Protein AF-A0ABD1DHV4-F1 (afdb_monomer)

Mean predicted aligne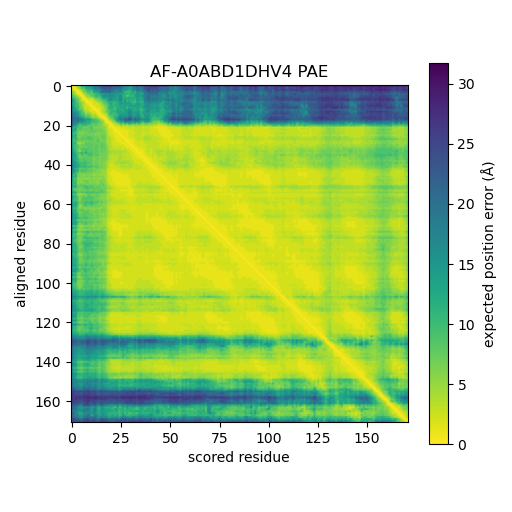d error: 7.16 Å

pLDDT: mean 82.54, std 15.75, range [36.0, 98.25]

Organism: Culex pipiens pipiens (NCBI:txid38569)

InterPro domains:
  IPR001611 Leucine-rich repeat [PF13855] (76-126)
  IPR001611 Leucine-rich repeat [PS51450] (92-113)
  IPR003591 Leucine-rich repeat, typical subtype [SM00369] (90-113)
  IPR032675 Leucine-rich repeat domain superfamily [G3DSA:3.80.10.10] (2-170)
  IPR050328 Multifunctional Developmental and Immune Receptor [PTHR24373] (21-148)

Radius of gyration: 15.86 Å; Cα contacts (8 Å, |Δi|>4): 438; chains: 1; bounding box: 46×25×42 Å

Sequence (171 aa):
MSALSVHPEEALACLNRFVNPVNMSHCKITSLDPRHFPAHLPITTLNMSHNGKFDFPADGSPFLVQDHLLNYHCEHCGITAIYAKTFAELRRLKTLNLASNQLKTIPGDAFNRNQLHYLMVGGNEIRQINDEMKLETMQHLVMLAASGNVDFKLMELSLDFANLEWIQCKR

Secondary structure (DSSP, 8-state):
----B--HHHHHHHHTT--SSEE-TTS---B--GGGS-TTS---EEE-TT-TT----TT---S---SS--EEE-TTS------TTTTTT-TT--EEE--SS--S---GGGGTTS---EEE-TTS---EESTTT-GGG-TT--EEE-TT-TT-EE----S--SS--EEE---

Solvent-accessible surface area (backbone atoms only — not comparable to full-atom values): 8663 Å² total; per-residue (Å²): 134,85,77,40,50,60,49,64,68,64,50,43,65,53,51,76,65,76,49,72,62,37,70,51,50,65,64,57,32,29,38,69,58,44,86,82,43,58,37,84,51,83,44,36,28,43,33,41,25,48,7,62,64,24,51,64,50,89,88,30,49,54,47,46,44,29,73,45,25,29,34,43,35,37,30,38,12,56,31,56,64,68,35,56,32,36,48,42,45,26,46,50,24,27,36,41,35,46,25,44,25,50,28,47,62,47,47,28,59,24,47,65,52,34,52,40,28,37,42,34,45,20,38,21,50,35,34,60,45,42,93,61,24,36,62,85,57,44,72,53,29,30,35,40,35,45,26,54,22,58,82,57,41,81,53,89,70,71,91,76,62,89,47,55,78,45,76,44,73,50,127

Structure (mmCIF, N/CA/C/O backbone):
data_AF-A0ABD1DHV4-F1
#
_entry.id   AF-A0ABD1DHV4-F1
#
loop_
_atom_site.group_PDB
_atom_site.id
_atom_site.type_symbol
_atom_site.label_atom_id
_atom_site.label_alt_id
_atom_site.label_comp_id
_atom_site.label_asym_id
_atom_site.label_entity_id
_atom_site.label_seq_id
_atom_site.pdbx_PDB_ins_code
_atom_site.Cartn_x
_atom_site.Cartn_y
_atom_site.Cartn_z
_atom_site.occupancy
_atom_site.B_iso_or_equiv
_atom_site.auth_seq_id
_atom_site.auth_comp_id
_atom_site.auth_asym_id
_atom_site.auth_atom_id
_atom_site.pdbx_PDB_model_num
ATOM 1 N N . MET A 1 1 ? 26.575 -9.642 2.782 1.00 36.09 1 MET A N 1
ATOM 2 C CA . MET A 1 1 ? 25.671 -10.353 1.851 1.00 36.09 1 MET A CA 1
ATOM 3 C C . MET A 1 1 ? 24.811 -9.290 1.197 1.00 36.09 1 MET A C 1
ATOM 5 O O . MET A 1 1 ? 24.085 -8.615 1.914 1.00 36.09 1 MET A O 1
ATOM 9 N N . SER A 1 2 ? 25.018 -9.040 -0.093 1.00 36.00 2 SER A N 1
ATOM 10 C CA . SER A 1 2 ? 24.389 -7.956 -0.855 1.00 36.00 2 SER A CA 1
ATOM 11 C C . SER A 1 2 ? 22.865 -8.105 -0.882 1.00 36.00 2 SER A C 1
ATOM 13 O O . SER A 1 2 ? 22.347 -9.203 -1.083 1.00 36.00 2 SER A O 1
ATOM 15 N N . ALA A 1 3 ? 22.158 -7.004 -0.632 1.00 39.00 3 ALA A N 1
ATOM 16 C CA . ALA A 1 3 ? 20.714 -6.911 -0.793 1.00 39.00 3 ALA A CA 1
ATOM 17 C C . ALA A 1 3 ? 20.366 -7.065 -2.284 1.00 39.00 3 ALA A C 1
ATOM 19 O O . ALA A 1 3 ? 20.946 -6.372 -3.118 1.00 39.00 3 ALA A O 1
ATOM 20 N N . LEU A 1 4 ? 19.459 -7.982 -2.623 1.00 43.41 4 LEU A N 1
ATOM 21 C CA . LEU A 1 4 ? 18.879 -8.065 -3.963 1.00 43.41 4 LEU A CA 1
ATOM 22 C C . LEU A 1 4 ? 17.811 -6.967 -4.075 1.00 43.41 4 LEU A C 1
ATOM 24 O O . LEU A 1 4 ? 16.616 -7.203 -3.896 1.00 43.41 4 LEU A O 1
ATOM 28 N N . SER A 1 5 ? 18.253 -5.740 -4.374 1.00 56.97 5 SER A N 1
ATOM 29 C CA . SER A 1 5 ? 17.420 -4.842 -5.176 1.00 56.97 5 SER A CA 1
ATOM 30 C C . SER A 1 5 ? 17.129 -5.596 -6.462 1.00 56.97 5 SER A C 1
ATOM 32 O O . SER A 1 5 ? 18.082 -6.133 -7.028 1.00 56.97 5 SER A O 1
ATOM 34 N N . VAL A 1 6 ? 15.868 -5.680 -6.889 1.00 54.75 6 VAL A N 1
ATOM 35 C CA . VAL A 1 6 ? 15.494 -6.393 -8.118 1.00 54.75 6 VAL A CA 1
ATOM 36 C C . VAL A 1 6 ? 16.493 -6.064 -9.228 1.00 54.75 6 VAL A C 1
ATOM 38 O O . VAL A 1 6 ? 16.502 -4.949 -9.756 1.00 54.75 6 VAL A O 1
ATOM 41 N N . HIS A 1 7 ? 17.384 -7.014 -9.528 1.00 50.09 7 HIS A N 1
ATOM 42 C CA . HIS A 1 7 ? 18.330 -6.844 -10.614 1.00 50.09 7 HIS A CA 1
ATOM 43 C C . HIS A 1 7 ? 17.499 -6.904 -11.898 1.00 50.09 7 HIS A C 1
ATOM 45 O O . HIS A 1 7 ? 16.618 -7.767 -11.998 1.00 50.09 7 HIS A O 1
ATOM 51 N N . PRO A 1 8 ? 17.741 -6.004 -12.868 1.00 50.69 8 PRO A N 1
ATOM 52 C CA . PRO A 1 8 ? 16.922 -5.901 -14.065 1.00 50.69 8 PRO A CA 1
ATOM 53 C C . PRO A 1 8 ? 16.685 -7.256 -14.732 1.00 50.69 8 PRO A C 1
ATOM 55 O O . PRO A 1 8 ? 15.574 -7.496 -15.167 1.00 50.69 8 PRO A O 1
ATOM 58 N N . GLU A 1 9 ? 17.653 -8.178 -14.739 1.00 50.16 9 GLU A N 1
ATOM 59 C CA . GLU A 1 9 ? 17.510 -9.496 -15.375 1.00 50.16 9 GLU A CA 1
ATOM 60 C C . GLU A 1 9 ? 16.486 -10.432 -14.705 1.00 50.16 9 GLU A C 1
ATOM 62 O O . GLU A 1 9 ? 15.763 -11.128 -15.414 1.00 50.16 9 GLU A O 1
ATOM 67 N N . GLU A 1 10 ? 16.345 -10.421 -13.374 1.00 54.72 10 GLU A N 1
ATOM 68 C CA . GLU A 1 10 ? 15.343 -11.239 -12.662 1.00 54.72 10 GLU A CA 1
ATOM 69 C C . GLU A 1 10 ? 13.935 -10.630 -12.779 1.00 54.72 10 GLU A C 1
ATOM 71 O O . GLU A 1 10 ? 12.956 -11.350 -13.005 1.00 54.72 10 GLU A O 1
ATOM 76 N N . ALA A 1 11 ? 13.834 -9.293 -12.722 1.00 51.75 11 ALA A N 1
ATOM 77 C CA . ALA A 1 11 ? 12.600 -8.565 -13.039 1.00 51.75 11 ALA A CA 1
ATOM 78 C C . ALA A 1 11 ? 12.171 -8.808 -14.483 1.00 51.75 11 ALA A C 1
ATOM 80 O O . ALA A 1 11 ? 11.011 -9.111 -14.734 1.00 51.75 11 ALA A O 1
ATOM 81 N N . LEU A 1 12 ? 13.108 -8.682 -15.426 1.00 52.59 12 LEU A N 1
ATOM 82 C CA . LEU A 1 12 ? 12.887 -8.864 -16.856 1.00 52.59 12 LEU A CA 1
ATOM 83 C C . LEU A 1 12 ? 12.535 -10.314 -17.165 1.00 52.59 12 LEU A C 1
ATOM 85 O O . LEU A 1 12 ? 11.661 -10.530 -17.988 1.00 52.59 12 LEU A O 1
ATOM 89 N N . ALA A 1 13 ? 13.114 -11.312 -16.492 1.00 55.12 13 ALA A N 1
ATOM 90 C CA . ALA A 1 13 ? 12.690 -12.704 -16.646 1.00 55.12 13 ALA A CA 1
ATOM 91 C C . ALA A 1 13 ? 11.220 -12.912 -16.226 1.00 55.12 13 ALA A C 1
ATOM 93 O O . ALA A 1 13 ? 10.486 -13.634 -16.904 1.00 55.12 13 ALA A O 1
ATOM 94 N N . CYS A 1 14 ? 10.771 -12.235 -15.162 1.00 50.97 14 CYS A N 1
ATOM 95 C CA . CYS A 1 14 ? 9.375 -12.267 -14.713 1.00 50.97 14 CYS A CA 1
ATOM 96 C C . CYS A 1 14 ? 8.438 -11.408 -15.592 1.00 50.97 14 CYS A C 1
ATOM 98 O O . CYS A 1 14 ? 7.291 -11.788 -15.824 1.00 50.97 14 CYS A O 1
ATOM 100 N N . LEU A 1 15 ? 8.919 -10.272 -16.114 1.00 54.34 15 LEU A N 1
ATOM 101 C CA . LEU A 1 15 ? 8.162 -9.314 -16.934 1.00 54.34 15 LEU A CA 1
ATOM 102 C C . LEU A 1 15 ? 8.101 -9.699 -18.423 1.00 54.34 15 LEU A C 1
ATOM 104 O O . LEU A 1 15 ? 7.100 -9.407 -19.076 1.00 54.34 15 LEU A O 1
ATOM 108 N N . ASN A 1 16 ? 9.100 -10.413 -18.960 1.00 51.78 16 ASN A N 1
ATOM 109 C CA . ASN A 1 16 ? 9.223 -10.787 -20.384 1.00 51.78 16 ASN A CA 1
ATOM 110 C C . ASN A 1 16 ? 8.129 -11.738 -20.886 1.00 51.78 16 ASN A C 1
ATOM 112 O O . ASN A 1 16 ? 8.126 -12.115 -22.057 1.00 51.78 16 ASN A O 1
ATOM 116 N N . ARG A 1 17 ? 7.186 -12.134 -20.030 1.00 55.19 17 ARG A N 1
ATOM 117 C CA . ARG A 1 17 ? 6.016 -12.916 -20.434 1.00 55.19 17 ARG A CA 1
ATOM 118 C C . ARG A 1 17 ? 4.698 -12.145 -20.395 1.00 55.19 17 ARG A C 1
ATOM 120 O O . ARG A 1 17 ? 3.687 -12.755 -20.719 1.00 55.19 17 ARG A O 1
ATOM 127 N N . PHE A 1 18 ? 4.686 -10.856 -20.021 1.00 53.81 18 PHE A N 1
ATOM 128 C CA . PHE A 1 18 ? 3.461 -10.050 -19.845 1.00 53.81 18 PHE A CA 1
ATOM 129 C C . PHE A 1 18 ? 2.318 -10.847 -19.194 1.00 53.81 18 PHE A C 1
ATOM 131 O O . PHE A 1 18 ? 1.154 -10.741 -19.581 1.00 53.81 18 PHE A O 1
ATOM 138 N N . VAL A 1 19 ? 2.652 -11.700 -18.221 1.00 62.09 19 VAL A N 1
ATOM 139 C CA . VAL A 1 19 ? 1.637 -12.461 -17.504 1.00 62.09 19 VAL A CA 1
ATOM 140 C C . VAL A 1 19 ? 1.066 -11.510 -16.479 1.00 62.09 19 VAL A C 1
ATOM 142 O O . VAL A 1 19 ? 1.788 -10.957 -15.654 1.00 62.09 19 VAL A O 1
ATOM 145 N N . ASN A 1 20 ? -0.230 -11.279 -16.582 1.00 73.81 20 ASN A N 1
ATOM 146 C CA . ASN A 1 20 ? -0.988 -10.565 -15.584 1.00 73.81 20 ASN A CA 1
ATOM 147 C C . ASN A 1 20 ? -1.870 -11.614 -14.898 1.00 73.81 20 ASN A C 1
ATOM 149 O O . ASN A 1 20 ? -2.765 -12.155 -15.553 1.00 73.81 20 ASN A O 1
ATOM 153 N N . PRO A 1 21 ? -1.577 -11.993 -13.643 1.00 84.94 21 PRO A N 1
ATOM 154 C CA . PRO A 1 21 ? -0.756 -11.288 -12.648 1.00 84.94 21 PRO A CA 1
ATOM 155 C C . PRO A 1 21 ? 0.768 -11.415 -12.830 1.00 84.94 21 PRO A C 1
ATOM 157 O O . PRO A 1 21 ? 1.269 -12.487 -13.169 1.00 84.94 21 PRO A O 1
ATOM 160 N N . VAL A 1 22 ? 1.505 -10.344 -12.502 1.00 88.06 22 VAL A N 1
ATOM 161 C CA . VAL A 1 22 ? 2.968 -10.383 -12.343 1.00 88.06 22 VAL A CA 1
ATOM 162 C C . VAL A 1 22 ? 3.275 -10.962 -10.965 1.00 88.06 22 VAL A C 1
ATOM 164 O O . VAL A 1 22 ? 2.921 -10.376 -9.940 1.00 88.06 22 VAL A O 1
ATOM 167 N N . ASN A 1 23 ? 3.918 -12.127 -10.929 1.00 88.06 23 ASN A N 1
ATOM 168 C CA . ASN A 1 23 ? 4.265 -12.813 -9.688 1.00 88.06 23 ASN A CA 1
ATOM 169 C C . ASN A 1 23 ? 5.777 -12.754 -9.445 1.00 88.06 23 ASN A C 1
ATOM 171 O O . ASN A 1 23 ? 6.554 -13.289 -10.228 1.00 88.06 23 ASN A O 1
ATOM 175 N N . MET A 1 24 ? 6.159 -12.109 -8.347 1.00 88.50 24 MET A N 1
ATOM 176 C CA . MET A 1 24 ? 7.526 -11.947 -7.847 1.00 88.50 24 MET A CA 1
ATOM 177 C C . MET A 1 24 ? 7.646 -12.434 -6.393 1.00 88.50 24 MET A C 1
ATOM 179 O O . MET A 1 24 ? 8.500 -11.980 -5.624 1.00 88.50 24 MET A O 1
ATOM 183 N N . SER A 1 25 ? 6.745 -13.330 -5.984 1.00 90.69 25 SER A N 1
ATOM 184 C CA . SER A 1 25 ? 6.791 -13.930 -4.657 1.00 90.69 25 SER A CA 1
ATOM 185 C C . SER A 1 25 ? 7.999 -14.855 -4.500 1.00 90.69 25 SER A C 1
ATOM 187 O O . SER A 1 25 ? 8.438 -15.488 -5.458 1.00 90.69 25 SER A O 1
ATOM 189 N N . HIS A 1 26 ? 8.549 -14.934 -3.285 1.00 89.81 26 HIS A N 1
ATOM 190 C CA . HIS A 1 26 ? 9.732 -15.751 -2.960 1.00 89.81 26 HIS A CA 1
ATOM 191 C C . HIS A 1 26 ? 11.018 -15.413 -3.745 1.00 89.81 26 HIS A C 1
ATOM 193 O O . HIS A 1 26 ? 11.964 -16.204 -3.761 1.00 89.81 26 HIS A O 1
ATOM 199 N N . CYS A 1 27 ? 11.106 -14.228 -4.348 1.00 86.75 27 CYS A N 1
ATOM 200 C CA . CYS A 1 27 ? 12.267 -13.796 -5.131 1.00 86.75 27 CYS A CA 1
ATOM 201 C C . CYS A 1 27 ? 13.390 -13.158 -4.289 1.00 86.75 27 CYS A C 1
ATOM 203 O O . CYS A 1 27 ? 14.371 -12.678 -4.844 1.00 86.75 27 CYS A O 1
ATOM 205 N N . LYS A 1 28 ? 13.282 -13.158 -2.951 1.00 87.69 28 LYS A N 1
ATOM 206 C CA . LYS A 1 28 ? 14.245 -12.527 -2.018 1.00 87.69 28 LYS A CA 1
ATOM 207 C C . LYS A 1 28 ? 14.445 -11.028 -2.277 1.00 87.69 28 LYS A C 1
ATOM 209 O O . LYS A 1 28 ? 15.516 -10.487 -2.000 1.00 87.69 28 LYS A O 1
ATOM 214 N N . ILE A 1 29 ? 13.410 -10.373 -2.788 1.00 87.38 29 ILE A N 1
ATOM 215 C CA . ILE A 1 29 ? 13.442 -8.955 -3.129 1.00 87.38 29 ILE A CA 1
ATOM 216 C C . ILE A 1 29 ? 13.555 -8.132 -1.849 1.00 87.38 29 ILE A C 1
ATOM 218 O O . ILE A 1 29 ? 12.856 -8.397 -0.875 1.00 87.38 29 ILE A O 1
ATOM 222 N N . THR A 1 30 ? 14.427 -7.127 -1.852 1.00 89.88 30 THR A N 1
ATOM 223 C CA . THR A 1 30 ? 14.558 -6.182 -0.732 1.00 89.88 30 THR A CA 1
ATOM 224 C C . THR A 1 30 ? 14.014 -4.796 -1.057 1.00 89.88 30 THR A C 1
ATOM 226 O O . THR A 1 30 ? 13.648 -4.053 -0.156 1.00 89.88 30 THR A O 1
ATOM 229 N N . SER A 1 31 ? 13.956 -4.437 -2.340 1.00 88.50 31 SER A N 1
ATOM 230 C CA . SER A 1 31 ? 13.410 -3.167 -2.821 1.00 88.50 31 SER A CA 1
ATOM 231 C C . SER A 1 31 ? 13.026 -3.257 -4.298 1.00 88.50 31 SER A C 1
ATOM 233 O O . SER A 1 31 ? 13.552 -4.092 -5.042 1.00 88.50 31 SER A O 1
ATOM 235 N N . LEU A 1 32 ? 12.117 -2.379 -4.724 1.00 86.94 32 LEU A N 1
ATOM 236 C CA . LEU A 1 32 ? 11.767 -2.172 -6.127 1.00 86.94 32 LEU A CA 1
ATOM 237 C C . LEU A 1 32 ? 12.415 -0.882 -6.631 1.00 86.94 32 LEU A C 1
ATOM 239 O O . LEU A 1 32 ? 12.385 0.137 -5.948 1.00 86.94 32 LEU A O 1
ATOM 243 N N . ASP A 1 33 ? 12.982 -0.929 -7.835 1.00 84.25 33 ASP A N 1
ATOM 244 C CA . ASP A 1 33 ? 13.426 0.264 -8.557 1.00 84.25 33 ASP A CA 1
ATOM 245 C C . ASP A 1 33 ? 12.357 0.617 -9.605 1.00 84.25 33 ASP A C 1
ATOM 247 O O . ASP A 1 33 ? 12.167 -0.157 -10.554 1.00 84.25 33 ASP A O 1
ATOM 251 N N . PRO A 1 34 ? 11.655 1.760 -9.471 1.00 82.44 34 PRO A N 1
ATOM 252 C CA . PRO A 1 34 ? 10.604 2.170 -10.402 1.00 82.44 34 PRO A CA 1
ATOM 253 C C . PRO A 1 34 ? 11.047 2.220 -11.869 1.00 82.44 34 PRO A C 1
ATOM 255 O O . PRO A 1 34 ? 10.217 2.067 -12.763 1.00 82.44 34 PRO A O 1
ATOM 258 N N . ARG A 1 35 ? 12.348 2.386 -12.153 1.00 82.44 35 ARG A N 1
ATOM 259 C CA . ARG A 1 35 ? 12.875 2.412 -13.529 1.00 82.44 35 ARG A CA 1
ATOM 260 C C . ARG A 1 35 ? 12.691 1.083 -14.262 1.00 82.44 35 ARG A C 1
ATOM 262 O O . ARG A 1 35 ? 12.611 1.080 -15.487 1.00 82.44 35 ARG A O 1
ATOM 269 N N . HIS A 1 36 ? 12.596 -0.028 -13.531 1.00 79.88 36 HIS A N 1
ATOM 270 C CA . HIS A 1 36 ? 12.341 -1.357 -14.096 1.00 79.88 36 HIS A CA 1
ATOM 271 C C . HIS A 1 36 ? 10.846 -1.677 -14.237 1.00 79.88 36 HIS A C 1
ATOM 273 O O . HIS A 1 36 ? 10.493 -2.695 -14.826 1.00 79.88 36 HIS A O 1
ATOM 279 N N . PHE A 1 37 ? 9.968 -0.799 -13.745 1.00 82.88 37 PHE A N 1
ATOM 280 C CA . PHE A 1 37 ? 8.517 -0.932 -13.840 1.00 82.88 37 PHE A CA 1
ATOM 281 C C . PHE A 1 37 ? 7.911 0.354 -14.411 1.00 82.88 37 PHE A C 1
ATOM 283 O O . PHE A 1 37 ? 7.305 1.137 -13.675 1.00 82.88 37 PHE A O 1
ATOM 290 N N . PRO A 1 38 ? 8.071 0.604 -15.725 1.00 85.44 38 PRO A N 1
ATOM 291 C CA . PRO A 1 38 ? 7.480 1.768 -16.367 1.00 85.44 38 PRO A CA 1
ATOM 292 C C . PRO A 1 38 ? 5.974 1.855 -16.107 1.00 85.44 38 PRO A C 1
ATOM 294 O O . PRO A 1 38 ? 5.258 0.861 -16.235 1.00 85.44 38 PRO A O 1
ATOM 297 N N . ALA A 1 39 ? 5.489 3.055 -15.787 1.00 89.38 39 ALA A N 1
ATOM 298 C CA . ALA A 1 39 ? 4.112 3.287 -15.340 1.00 89.38 39 ALA A CA 1
ATOM 299 C C . ALA A 1 39 ? 3.024 2.783 -16.306 1.00 89.38 39 ALA A C 1
ATOM 301 O O . ALA A 1 39 ? 1.954 2.368 -15.865 1.00 89.38 39 ALA A O 1
ATOM 302 N N . HIS A 1 40 ? 3.328 2.783 -17.608 1.00 85.62 40 HIS A N 1
ATOM 303 C CA . HIS A 1 40 ? 2.417 2.418 -18.692 1.00 85.62 40 HIS A CA 1
ATOM 304 C C . HIS A 1 40 ? 2.289 0.906 -18.922 1.00 85.62 40 HIS A C 1
ATOM 306 O O . HIS A 1 40 ? 1.499 0.487 -19.771 1.00 85.62 40 HIS A O 1
ATOM 312 N N . LEU A 1 41 ? 3.083 0.073 -18.237 1.00 85.12 41 LEU A N 1
ATOM 313 C CA . LEU A 1 41 ? 2.920 -1.370 -18.365 1.00 85.12 41 LEU A CA 1
ATOM 314 C C . LEU A 1 41 ? 1.524 -1.762 -17.850 1.00 85.12 41 LEU A C 1
ATOM 316 O O . LEU A 1 41 ? 1.101 -1.292 -16.794 1.00 85.12 41 LEU A O 1
ATOM 320 N N . PRO A 1 42 ? 0.786 -2.638 -18.555 1.00 88.38 42 PRO A N 1
ATOM 321 C CA . PRO A 1 42 ? -0.581 -3.003 -18.187 1.00 88.38 42 PRO A CA 1
ATOM 322 C C . PRO A 1 42 ? -0.614 -4.030 -17.040 1.00 88.38 42 PRO A C 1
ATOM 324 O O . PRO A 1 42 ? -1.328 -5.034 -17.099 1.00 88.38 42 PRO A O 1
ATOM 327 N N . ILE A 1 43 ? 0.178 -3.802 -15.991 1.00 89.19 43 ILE A N 1
ATOM 328 C CA . ILE A 1 43 ? 0.226 -4.638 -14.793 1.00 89.19 43 ILE A CA 1
ATOM 329 C C . ILE A 1 43 ? -0.994 -4.283 -13.947 1.00 89.19 43 ILE A C 1
ATOM 331 O O . ILE A 1 43 ? -1.057 -3.201 -13.372 1.00 89.19 43 ILE A O 1
ATOM 335 N N . THR A 1 44 ? -1.974 -5.184 -13.859 1.00 94.06 44 THR A N 1
ATOM 336 C CA . THR A 1 44 ? -3.143 -4.967 -12.986 1.00 94.06 44 THR A CA 1
ATOM 337 C C . THR A 1 44 ? -3.000 -5.658 -11.640 1.00 94.06 44 THR A C 1
ATOM 339 O O . THR A 1 44 ? -3.621 -5.221 -10.674 1.00 94.06 44 THR A O 1
ATOM 342 N N . THR A 1 45 ? -2.164 -6.692 -11.547 1.00 94.50 45 THR A N 1
ATOM 343 C CA . THR A 1 45 ? -1.883 -7.397 -10.295 1.00 94.50 45 THR A CA 1
ATOM 344 C C . THR A 1 45 ? -0.388 -7.644 -10.147 1.00 94.50 45 THR A C 1
ATOM 346 O O . THR A 1 45 ? 0.235 -8.196 -11.054 1.00 94.50 45 THR A O 1
ATOM 349 N N . LEU A 1 46 ? 0.164 -7.266 -8.993 1.00 93.94 46 LEU A N 1
ATOM 350 C CA . LEU A 1 46 ? 1.553 -7.509 -8.613 1.00 93.94 46 LEU A CA 1
ATOM 351 C C . LEU A 1 46 ? 1.592 -8.259 -7.278 1.00 93.94 46 LEU A C 1
ATOM 353 O O . LEU A 1 46 ? 1.098 -7.764 -6.264 1.00 93.94 46 LEU A O 1
ATOM 357 N N . ASN A 1 47 ? 2.187 -9.451 -7.283 1.00 94.38 47 ASN A N 1
ATOM 358 C CA . ASN A 1 47 ? 2.398 -10.248 -6.080 1.00 94.38 47 ASN A CA 1
ATOM 359 C C . ASN A 1 47 ? 3.876 -10.230 -5.669 1.00 94.38 47 ASN A C 1
ATOM 361 O O . ASN A 1 47 ? 4.717 -10.801 -6.355 1.00 94.38 47 ASN A O 1
ATOM 365 N N . MET A 1 48 ? 4.162 -9.592 -4.538 1.00 94.19 48 MET A N 1
ATOM 366 C CA . MET A 1 48 ? 5.467 -9.448 -3.885 1.00 94.19 48 MET A CA 1
ATOM 367 C C . MET A 1 48 ? 5.588 -10.293 -2.610 1.00 94.19 48 MET A C 1
ATOM 369 O O . MET A 1 48 ? 6.541 -10.116 -1.853 1.00 94.19 48 MET A O 1
ATOM 373 N N . SER A 1 49 ? 4.637 -11.187 -2.341 1.00 96.75 49 SER A N 1
ATOM 374 C CA . SER A 1 49 ? 4.563 -11.907 -1.067 1.00 96.75 49 SER A CA 1
ATOM 375 C C . SER A 1 49 ? 5.786 -12.799 -0.812 1.00 96.75 49 SER A C 1
ATOM 377 O O . SER A 1 49 ? 6.472 -13.235 -1.735 1.00 96.75 49 SER A O 1
ATOM 379 N N . HIS A 1 50 ? 6.072 -13.099 0.450 1.00 95.88 50 HIS A N 1
ATOM 380 C CA . HIS A 1 50 ? 7.211 -13.916 0.879 1.00 95.88 50 HIS A CA 1
ATOM 381 C C . HIS A 1 50 ? 8.584 -13.374 0.453 1.00 95.88 50 HIS A C 1
ATOM 383 O O . HIS A 1 50 ? 9.543 -14.127 0.260 1.00 95.88 50 HIS A O 1
ATOM 389 N N . ASN A 1 51 ? 8.705 -12.054 0.351 1.00 93.00 51 ASN A N 1
ATOM 390 C CA . ASN A 1 51 ? 9.981 -11.363 0.240 1.00 93.00 51 ASN A CA 1
ATOM 391 C C . ASN A 1 51 ? 10.354 -10.787 1.608 1.00 93.00 51 ASN A C 1
ATOM 393 O O . ASN A 1 51 ? 10.305 -9.585 1.803 1.00 93.00 51 ASN A O 1
ATOM 397 N N . GLY A 1 52 ? 10.705 -11.648 2.570 1.00 93.69 52 GLY A N 1
ATOM 398 C CA . GLY A 1 52 ? 10.824 -11.317 4.006 1.00 93.69 52 GLY A CA 1
ATOM 399 C C . GLY A 1 52 ? 11.884 -10.280 4.422 1.00 93.69 52 GLY A C 1
ATOM 400 O O . GLY A 1 52 ? 12.165 -10.141 5.609 1.00 93.69 52 GLY A O 1
ATOM 401 N N . LYS A 1 53 ? 12.530 -9.618 3.461 1.00 91.44 53 LYS A N 1
ATOM 402 C CA . LYS A 1 53 ? 13.464 -8.499 3.659 1.00 91.44 53 LYS A CA 1
ATOM 403 C C . LYS A 1 53 ? 13.079 -7.278 2.816 1.00 91.44 53 LYS A C 1
ATOM 405 O O . LYS A 1 53 ? 13.900 -6.378 2.653 1.00 91.44 53 LYS A O 1
ATOM 410 N N . PHE A 1 54 ? 11.894 -7.296 2.214 1.00 92.56 54 PHE A N 1
ATOM 411 C CA . PHE A 1 54 ? 11.370 -6.185 1.446 1.00 92.56 54 PHE A CA 1
ATOM 412 C C . PHE A 1 54 ? 10.905 -5.097 2.399 1.00 92.56 54 PHE A C 1
ATOM 414 O O . PHE A 1 54 ? 10.178 -5.372 3.353 1.00 92.56 54 PHE A O 1
ATOM 421 N N . ASP A 1 55 ? 11.294 -3.865 2.100 1.00 91.12 55 ASP A N 1
ATOM 422 C CA . ASP A 1 55 ? 10.770 -2.700 2.792 1.00 91.12 55 ASP A CA 1
ATOM 423 C C . ASP A 1 55 ? 10.467 -1.581 1.798 1.00 91.12 55 ASP A C 1
ATOM 425 O O . ASP A 1 55 ? 11.017 -1.522 0.689 1.00 91.12 55 ASP A O 1
ATOM 429 N N . PHE A 1 56 ? 9.571 -0.689 2.200 1.00 94.50 56 PHE A N 1
ATOM 430 C CA . PHE A 1 56 ? 9.296 0.520 1.441 1.00 94.50 56 PHE A CA 1
ATOM 431 C C . PHE A 1 56 ? 10.421 1.549 1.639 1.00 94.50 56 PHE A C 1
ATOM 433 O O . PHE A 1 56 ? 11.188 1.461 2.600 1.00 94.50 56 PHE A O 1
ATOM 440 N N . PRO A 1 57 ? 10.551 2.545 0.744 1.00 93.94 57 PRO A N 1
ATOM 441 C CA . PRO A 1 57 ? 11.535 3.607 0.913 1.00 93.94 57 PRO A CA 1
ATOM 442 C C . PRO A 1 57 ? 11.379 4.310 2.269 1.00 93.94 57 PRO A C 1
ATOM 444 O O . PRO A 1 57 ? 10.323 4.862 2.572 1.00 93.94 57 PRO A O 1
ATOM 447 N N . ALA A 1 58 ? 12.441 4.304 3.079 1.00 92.69 58 ALA A N 1
ATOM 448 C CA . ALA A 1 58 ? 12.420 4.848 4.441 1.00 92.69 58 ALA A CA 1
ATOM 449 C C . ALA A 1 58 ? 12.242 6.379 4.497 1.00 92.69 58 ALA A C 1
ATOM 451 O O . ALA A 1 58 ? 11.886 6.931 5.536 1.00 92.69 58 ALA A O 1
ATOM 452 N N . ASP A 1 59 ? 12.484 7.070 3.380 1.00 93.69 59 ASP A N 1
ATOM 453 C CA . ASP A 1 59 ? 12.208 8.500 3.210 1.00 93.69 59 ASP A CA 1
ATOM 454 C C . ASP A 1 59 ? 10.720 8.797 2.939 1.00 93.69 59 ASP A C 1
ATOM 456 O O . ASP A 1 59 ? 10.322 9.956 2.807 1.00 93.69 59 ASP A O 1
ATOM 460 N N . GLY A 1 60 ? 9.892 7.752 2.851 1.00 92.06 60 GLY A N 1
ATOM 461 C CA . GLY A 1 60 ? 8.468 7.841 2.571 1.00 92.06 60 GLY A CA 1
ATOM 462 C C . GLY A 1 60 ? 8.132 8.164 1.121 1.00 92.06 60 GLY A C 1
ATOM 463 O O . GLY A 1 60 ? 6.975 8.478 0.837 1.00 92.06 60 GLY A O 1
ATOM 464 N N . SER A 1 61 ? 9.097 8.107 0.201 1.00 93.19 61 SER A N 1
ATOM 465 C CA . SER A 1 61 ? 8.831 8.262 -1.229 1.00 93.19 61 SER A CA 1
ATOM 466 C C . SER A 1 61 ? 7.964 7.110 -1.779 1.00 93.19 61 SER A C 1
ATOM 468 O O . SER A 1 61 ? 7.950 6.008 -1.217 1.00 93.19 61 SER A O 1
ATOM 470 N N . PRO A 1 62 ? 7.197 7.336 -2.866 1.00 94.38 62 PRO A N 1
ATOM 471 C CA . PRO A 1 62 ? 6.461 6.261 -3.525 1.00 94.38 62 PRO A CA 1
ATOM 472 C C . PRO A 1 62 ? 7.413 5.152 -3.986 1.00 94.38 62 PRO A C 1
ATOM 474 O O . PRO A 1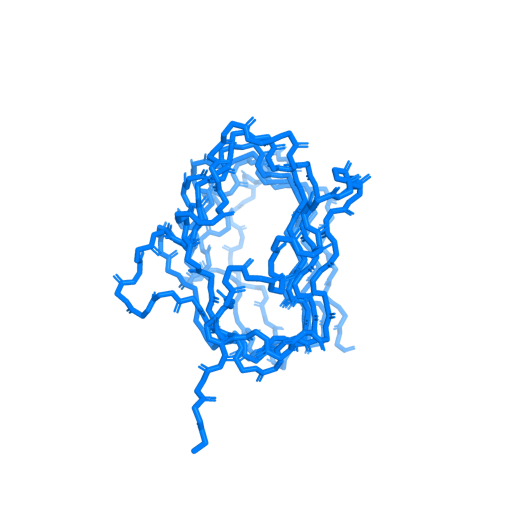 62 ? 8.403 5.421 -4.663 1.00 94.38 62 PRO A O 1
ATOM 477 N N . PHE A 1 63 ? 7.096 3.896 -3.666 1.00 94.19 63 PHE A N 1
ATOM 478 C CA . PHE A 1 63 ? 7.956 2.764 -4.041 1.00 94.19 63 PHE A CA 1
ATOM 479 C C . PHE A 1 63 ? 7.799 2.349 -5.510 1.00 94.19 63 PHE A C 1
ATOM 481 O O . PHE A 1 63 ? 8.636 1.627 -6.049 1.00 94.19 63 PHE A O 1
ATOM 488 N N . LEU A 1 64 ? 6.693 2.751 -6.141 1.00 93.50 64 LEU A N 1
ATOM 489 C CA . LEU A 1 64 ? 6.316 2.341 -7.484 1.00 93.50 64 LEU A CA 1
ATOM 490 C C . LEU A 1 64 ? 5.340 3.351 -8.096 1.00 93.50 64 LEU A C 1
ATOM 492 O O . LEU A 1 64 ? 4.492 3.905 -7.399 1.00 93.50 64 LEU A O 1
ATOM 496 N N . VAL A 1 65 ? 5.434 3.533 -9.413 1.00 93.75 65 VAL A N 1
ATOM 497 C CA . VAL A 1 65 ? 4.470 4.286 -10.226 1.00 93.75 65 VAL A CA 1
ATOM 498 C C . VAL A 1 65 ? 3.843 3.311 -11.216 1.00 93.75 65 VAL A C 1
ATOM 500 O O . VAL A 1 65 ? 4.569 2.706 -12.005 1.00 93.75 65 VAL A O 1
ATOM 503 N N . GLN A 1 66 ? 2.522 3.125 -11.163 1.00 93.31 66 GLN A N 1
ATOM 504 C CA . GLN A 1 66 ? 1.794 2.233 -12.073 1.00 93.31 66 GLN A CA 1
ATOM 505 C C . GLN A 1 66 ? 0.380 2.744 -12.354 1.00 93.31 66 GLN A C 1
ATOM 507 O O . GLN A 1 66 ? -0.446 2.855 -11.446 1.00 93.31 66 GLN A O 1
ATOM 512 N N . ASP A 1 67 ? 0.077 2.954 -13.635 1.00 93.38 67 ASP A N 1
ATOM 513 C CA . ASP A 1 67 ? -1.189 3.546 -14.083 1.00 93.38 67 ASP A CA 1
ATOM 514 C C . ASP A 1 67 ? -2.349 2.543 -14.090 1.00 93.38 67 ASP A C 1
ATOM 516 O O . ASP A 1 67 ? -3.519 2.931 -14.133 1.00 93.38 67 ASP A O 1
ATOM 520 N N . HIS A 1 68 ? -2.039 1.245 -14.053 1.00 93.94 68 HIS A N 1
ATOM 521 C CA . HIS A 1 68 ? -3.009 0.165 -14.236 1.00 93.94 68 HIS A CA 1
ATOM 522 C C . HIS A 1 68 ? -3.154 -0.765 -13.029 1.00 93.94 68 HIS A C 1
ATOM 524 O O . HIS A 1 68 ? -4.052 -1.609 -13.042 1.00 93.94 68 HIS A O 1
ATOM 530 N N . LEU A 1 69 ? -2.323 -0.610 -11.992 1.00 95.56 69 LEU A N 1
ATOM 531 C CA . LEU A 1 69 ? -2.298 -1.546 -10.872 1.00 95.56 69 LEU A CA 1
ATOM 532 C C . LEU A 1 69 ? -3.587 -1.451 -10.050 1.00 95.56 69 LEU A C 1
ATOM 534 O O . LEU A 1 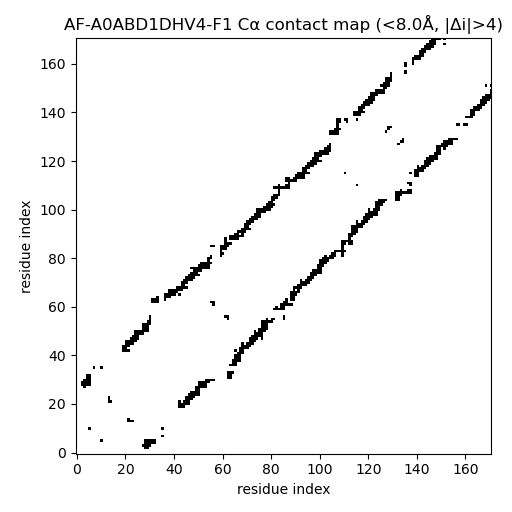69 ? -3.936 -0.395 -9.525 1.00 95.56 69 LEU A O 1
ATOM 538 N N . LEU A 1 70 ? -4.287 -2.579 -9.945 1.00 97.12 70 LEU A N 1
ATOM 539 C CA . LEU A 1 70 ? -5.529 -2.735 -9.190 1.00 97.12 70 LEU A CA 1
ATOM 540 C C . LEU A 1 70 ? -5.298 -3.510 -7.894 1.00 97.12 70 LEU A C 1
ATOM 542 O O . LEU A 1 70 ? -5.932 -3.203 -6.886 1.00 97.12 70 LEU A O 1
ATOM 546 N N . ASN A 1 71 ? -4.400 -4.496 -7.920 1.00 97.69 71 ASN A N 1
ATOM 547 C CA . ASN A 1 71 ? -4.156 -5.405 -6.808 1.00 97.69 71 ASN A CA 1
ATOM 548 C C . ASN A 1 71 ? -2.660 -5.467 -6.484 1.00 97.69 71 ASN A C 1
ATOM 550 O O . ASN A 1 71 ? -1.839 -5.759 -7.358 1.00 97.69 71 ASN A O 1
ATOM 554 N N . TYR A 1 72 ? -2.316 -5.229 -5.222 1.00 97.56 72 TYR A N 1
ATOM 555 C CA . TYR A 1 72 ? -0.959 -5.391 -4.712 1.00 97.56 72 TYR A CA 1
ATOM 556 C C . TYR A 1 72 ? -0.965 -6.319 -3.499 1.00 97.56 72 TYR A C 1
ATOM 558 O O . TYR A 1 72 ? -1.696 -6.087 -2.534 1.00 97.56 72 TYR A O 1
ATOM 566 N N . HIS A 1 73 ? -0.140 -7.362 -3.554 1.00 97.94 73 HIS A N 1
ATOM 567 C CA . HIS A 1 73 ? 0.021 -8.329 -2.472 1.00 97.94 73 HIS A CA 1
ATOM 568 C C . HIS A 1 73 ? 1.467 -8.298 -1.982 1.00 97.94 73 HIS A C 1
ATOM 570 O O . HIS A 1 73 ? 2.374 -8.518 -2.778 1.00 97.94 73 HIS A O 1
ATOM 576 N N . CYS A 1 74 ? 1.692 -8.045 -0.696 1.00 97.12 74 CYS A N 1
ATOM 577 C CA . CYS A 1 74 ? 2.997 -8.182 -0.046 1.00 97.12 74 CYS A CA 1
ATOM 578 C C . CYS A 1 74 ? 2.822 -8.810 1.336 1.00 97.12 74 CYS A C 1
ATOM 580 O O . CYS A 1 74 ? 3.099 -8.204 2.373 1.00 97.12 74 CYS A O 1
ATOM 582 N N . GLU A 1 75 ? 2.307 -10.032 1.349 1.00 97.75 75 GLU A N 1
ATOM 583 C CA . GLU A 1 75 ? 2.171 -10.812 2.574 1.00 97.75 75 GLU A CA 1
ATOM 584 C C . GLU A 1 75 ? 3.530 -11.385 2.968 1.00 97.75 75 GLU A C 1
ATOM 586 O O . GLU A 1 75 ? 4.325 -11.730 2.094 1.00 97.75 75 GLU A O 1
ATOM 591 N N . HIS A 1 76 ? 3.824 -11.521 4.262 1.00 97.12 76 HIS A N 1
ATOM 592 C CA . HIS A 1 76 ? 5.096 -12.102 4.716 1.00 97.12 76 HIS A CA 1
ATOM 593 C C . HIS A 1 76 ? 6.348 -11.412 4.122 1.00 97.12 76 HIS A C 1
ATOM 595 O O . HIS A 1 76 ? 7.329 -12.072 3.765 1.00 97.12 76 HIS A O 1
ATOM 601 N N . CYS A 1 77 ? 6.315 -10.082 4.001 1.00 95.81 77 CYS A N 1
ATOM 602 C CA . CYS A 1 77 ? 7.423 -9.269 3.489 1.00 95.81 77 CYS A CA 1
ATOM 603 C C . CYS A 1 77 ? 8.346 -8.739 4.605 1.00 95.81 77 CYS A C 1
ATOM 605 O O . CYS A 1 77 ? 9.489 -8.378 4.344 1.00 95.81 77 CYS A O 1
ATOM 607 N N . GLY A 1 78 ? 7.887 -8.754 5.861 1.00 93.44 78 GLY A N 1
ATOM 608 C CA . GLY A 1 78 ? 8.641 -8.223 7.000 1.00 93.44 78 GLY A CA 1
ATOM 609 C C . GLY A 1 78 ? 8.549 -6.701 7.138 1.00 93.44 78 GLY A C 1
ATOM 610 O O . GLY A 1 78 ? 9.359 -6.112 7.846 1.00 93.44 78 GLY A O 1
ATOM 611 N N . ILE A 1 79 ? 7.563 -6.081 6.485 1.00 95.75 79 ILE A N 1
ATOM 612 C CA . ILE A 1 79 ? 7.366 -4.628 6.468 1.00 95.75 79 ILE A CA 1
ATOM 613 C C . ILE A 1 79 ? 7.056 -4.134 7.884 1.00 95.75 79 ILE A C 1
ATOM 615 O O . ILE A 1 79 ? 6.180 -4.683 8.556 1.00 95.75 79 ILE A O 1
ATOM 619 N N . THR A 1 80 ? 7.746 -3.078 8.313 1.00 93.94 80 THR A N 1
ATOM 620 C CA . THR A 1 80 ? 7.576 -2.487 9.654 1.00 93.94 80 THR A CA 1
ATOM 621 C C . THR A 1 80 ? 6.846 -1.147 9.632 1.00 93.94 80 THR A C 1
ATOM 623 O O . THR A 1 80 ? 6.208 -0.779 10.619 1.00 93.94 80 THR A O 1
ATOM 626 N N . ALA A 1 81 ? 6.893 -0.433 8.505 1.00 93.44 81 ALA A N 1
ATOM 627 C CA . ALA A 1 81 ? 6.259 0.865 8.345 1.00 93.44 81 ALA A CA 1
ATOM 628 C C . ALA A 1 81 ? 5.729 1.072 6.923 1.00 93.44 81 ALA A C 1
ATOM 630 O O . ALA A 1 81 ? 6.271 0.568 5.943 1.00 93.44 81 ALA A O 1
ATOM 631 N N . ILE A 1 82 ? 4.675 1.875 6.827 1.00 94.12 82 ILE A N 1
ATOM 632 C CA . ILE A 1 82 ? 4.237 2.528 5.595 1.00 94.12 82 ILE A CA 1
ATOM 633 C C . ILE A 1 82 ? 4.114 4.026 5.868 1.00 94.12 82 ILE A C 1
ATOM 635 O O . ILE A 1 82 ? 3.929 4.450 7.010 1.00 94.12 82 ILE A O 1
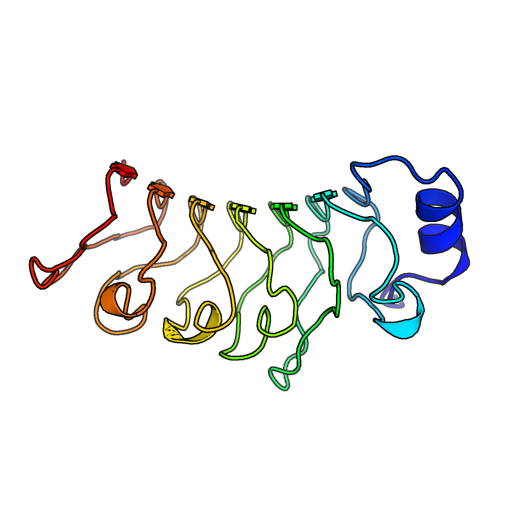ATOM 639 N N . TYR A 1 83 ? 4.212 4.830 4.818 1.00 93.38 83 TYR A N 1
ATOM 640 C CA . TYR A 1 83 ? 4.248 6.285 4.893 1.00 93.38 83 TYR A CA 1
ATOM 641 C C . TYR A 1 83 ? 3.118 6.897 4.063 1.00 93.38 83 TYR A C 1
ATOM 643 O O . TYR A 1 83 ? 2.582 6.266 3.150 1.00 93.38 83 TYR A O 1
ATOM 651 N N . ALA A 1 84 ? 2.807 8.168 4.325 1.00 91.19 84 ALA A N 1
ATOM 652 C CA . ALA A 1 84 ? 1.725 8.912 3.671 1.00 91.19 84 ALA A CA 1
ATOM 653 C C . ALA A 1 84 ? 1.764 8.883 2.130 1.00 91.19 84 ALA A C 1
ATOM 655 O O . ALA A 1 84 ? 0.738 9.045 1.474 1.00 91.19 84 ALA A O 1
ATOM 656 N N . LYS A 1 85 ? 2.945 8.698 1.523 1.00 93.75 85 LYS A N 1
ATOM 657 C CA . LYS A 1 85 ? 3.105 8.658 0.061 1.00 93.75 85 LYS A CA 1
ATOM 658 C C . LYS A 1 85 ? 3.492 7.290 -0.492 1.00 93.75 85 LYS A C 1
ATOM 660 O O . LYS A 1 85 ? 3.650 7.183 -1.705 1.00 93.75 85 LYS A O 1
ATOM 665 N N . THR A 1 86 ? 3.583 6.247 0.339 1.00 95.31 86 THR A N 1
ATOM 666 C CA . THR A 1 86 ? 4.007 4.907 -0.101 1.00 95.31 86 THR A CA 1
ATOM 667 C C . THR A 1 86 ? 3.190 4.422 -1.301 1.00 95.31 86 THR A C 1
ATOM 669 O O . THR A 1 86 ? 3.772 3.985 -2.289 1.00 95.31 86 THR A O 1
ATOM 672 N N . PHE A 1 87 ? 1.861 4.574 -1.268 1.00 95.62 87 PHE A N 1
ATOM 673 C CA . PHE A 1 87 ? 0.956 4.104 -2.327 1.00 95.62 87 PHE A CA 1
ATOM 674 C C . PHE A 1 87 ? 0.411 5.224 -3.232 1.00 95.62 87 PHE A C 1
ATOM 676 O O . PHE A 1 87 ? -0.440 4.961 -4.083 1.00 95.62 87 PHE A O 1
ATOM 683 N N . ALA A 1 88 ? 0.895 6.463 -3.090 1.00 94.31 88 ALA A N 1
ATOM 684 C CA . ALA A 1 88 ? 0.272 7.642 -3.703 1.00 94.31 88 ALA A CA 1
ATOM 685 C C . ALA A 1 88 ? 0.241 7.621 -5.244 1.00 94.31 88 ALA A C 1
ATOM 687 O O . ALA A 1 88 ? -0.654 8.214 -5.845 1.00 94.31 88 ALA A O 1
ATOM 688 N N . GLU A 1 89 ? 1.182 6.918 -5.882 1.00 95.94 89 GLU A N 1
ATOM 689 C CA . GLU A 1 89 ? 1.269 6.801 -7.346 1.00 95.94 89 GLU A CA 1
ATOM 690 C C . GLU A 1 89 ? 0.606 5.529 -7.911 1.00 95.94 89 GLU A C 1
ATOM 692 O O . GLU A 1 89 ? 0.714 5.238 -9.100 1.00 95.94 89 GLU A O 1
ATOM 697 N N . LEU A 1 90 ? -0.141 4.786 -7.086 1.00 96.19 90 LEU A N 1
ATOM 698 C CA . LEU A 1 90 ? -0.931 3.618 -7.500 1.00 96.19 90 LEU A CA 1
ATOM 699 C C . LEU A 1 90 ? -2.418 3.980 -7.621 1.00 96.19 90 LEU A C 1
ATOM 701 O O . LEU A 1 90 ? -3.279 3.385 -6.975 1.00 96.19 90 LEU A O 1
ATOM 705 N N . ARG A 1 91 ? -2.746 4.999 -8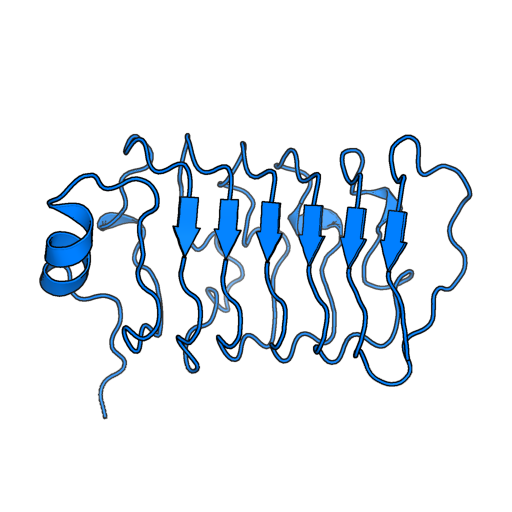.417 1.00 94.50 91 ARG A N 1
ATOM 706 C CA . ARG A 1 91 ? -4.042 5.719 -8.364 1.00 94.50 91 ARG A CA 1
ATOM 707 C C . ARG A 1 91 ? -5.292 4.849 -8.548 1.00 94.50 91 ARG A C 1
ATOM 709 O O . ARG A 1 91 ? -6.378 5.234 -8.123 1.00 94.50 91 ARG A O 1
ATOM 716 N N . ARG A 1 92 ? -5.155 3.680 -9.178 1.00 96.25 92 ARG A N 1
ATOM 717 C CA . ARG A 1 92 ? -6.252 2.728 -9.423 1.00 96.25 92 ARG A CA 1
ATOM 718 C C . ARG A 1 92 ? -6.290 1.556 -8.443 1.00 96.25 92 ARG A C 1
ATOM 720 O O . ARG A 1 92 ? -7.135 0.681 -8.613 1.00 96.25 92 ARG A O 1
ATOM 727 N N . LEU A 1 93 ? -5.408 1.533 -7.442 1.00 97.31 93 LEU A N 1
ATOM 728 C CA . LEU A 1 93 ? -5.321 0.459 -6.458 1.00 97.31 93 LEU A CA 1
ATOM 729 C C . LEU A 1 93 ? -6.670 0.285 -5.752 1.00 97.31 93 LEU A C 1
ATOM 731 O O . LEU A 1 93 ? -7.193 1.238 -5.177 1.00 97.31 93 LEU A O 1
ATOM 735 N N . LYS A 1 94 ? -7.206 -0.937 -5.807 1.00 97.12 94 LYS A N 1
ATOM 736 C CA . LYS A 1 94 ? -8.472 -1.347 -5.184 1.00 97.12 94 LYS A CA 1
ATOM 737 C C . LYS A 1 94 ? -8.272 -2.353 -4.064 1.00 97.12 94 LYS A C 1
ATOM 739 O O . LYS A 1 94 ? -8.992 -2.285 -3.071 1.00 97.12 94 LYS A O 1
ATOM 744 N N . THR A 1 95 ? -7.306 -3.252 -4.223 1.00 98.12 95 THR A N 1
ATOM 745 C CA . THR A 1 95 ? -7.022 -4.324 -3.268 1.00 98.12 95 THR A CA 1
ATOM 746 C C . THR A 1 95 ? -5.581 -4.226 -2.806 1.00 98.12 95 THR A C 1
ATOM 748 O O . THR A 1 95 ? -4.659 -4.245 -3.624 1.00 98.12 95 THR A O 1
ATOM 751 N N . LEU A 1 96 ? -5.393 -4.160 -1.494 1.00 97.75 96 LEU A N 1
ATOM 752 C CA . LEU A 1 96 ? -4.086 -4.143 -0.859 1.00 97.75 96 LEU A CA 1
ATOM 753 C C . LEU A 1 96 ? -4.027 -5.230 0.208 1.00 97.75 96 LEU A C 1
ATOM 755 O O . LEU A 1 96 ? -4.775 -5.184 1.186 1.00 97.75 96 LEU A O 1
ATOM 759 N N . ASN A 1 97 ? -3.117 -6.186 0.024 1.00 98.25 97 ASN A N 1
ATOM 760 C CA . ASN A 1 97 ? -2.821 -7.190 1.035 1.00 98.25 97 ASN A CA 1
ATOM 761 C C . ASN A 1 97 ? -1.435 -6.971 1.648 1.00 98.25 97 ASN A C 1
ATOM 763 O O . ASN A 1 97 ? -0.417 -7.135 0.978 1.00 98.25 97 ASN A O 1
ATOM 767 N N . LEU A 1 98 ? -1.423 -6.608 2.928 1.00 97.44 98 LEU A N 1
ATOM 768 C CA . LEU A 1 98 ? -0.250 -6.441 3.786 1.00 97.44 98 LEU A CA 1
ATOM 769 C C . LEU A 1 98 ? -0.331 -7.364 5.012 1.00 97.44 98 LEU A C 1
ATOM 771 O O . LEU A 1 98 ? 0.280 -7.078 6.047 1.00 97.44 98 LEU A O 1
ATOM 775 N N . ALA A 1 99 ? -1.101 -8.450 4.933 1.00 97.12 99 ALA A N 1
ATOM 776 C CA . ALA A 1 99 ? -1.224 -9.402 6.024 1.00 97.12 99 ALA A CA 1
ATOM 777 C C . ALA A 1 99 ? 0.125 -10.052 6.377 1.00 97.12 99 ALA A C 1
ATOM 779 O O . ALA A 1 99 ? 1.026 -10.182 5.546 1.00 97.12 99 ALA A O 1
ATOM 780 N N . SER A 1 100 ? 0.260 -10.467 7.635 1.00 97.12 100 SER A N 1
ATOM 781 C CA . SER A 1 100 ? 1.448 -11.152 8.148 1.00 97.12 100 SER A CA 1
ATOM 782 C C . SER A 1 100 ? 2.750 -10.368 7.936 1.00 97.12 100 SER A C 1
ATOM 784 O O . SER A 1 100 ? 3.763 -10.918 7.499 1.00 97.12 100 SER A O 1
ATOM 786 N N . ASN A 1 101 ? 2.714 -9.073 8.247 1.00 97.50 101 ASN A N 1
ATOM 787 C CA . ASN A 1 101 ? 3.886 -8.207 8.373 1.00 97.50 101 ASN A CA 1
ATOM 788 C C . ASN A 1 101 ? 4.064 -7.775 9.846 1.00 97.50 101 ASN A C 1
ATOM 790 O O . ASN A 1 101 ? 3.529 -8.411 10.749 1.00 97.50 101 ASN A O 1
ATOM 794 N N . GLN A 1 102 ? 4.859 -6.736 10.104 1.00 95.88 102 GLN A N 1
ATOM 795 C CA . GLN A 1 102 ? 5.166 -6.211 11.443 1.00 95.88 102 GLN A CA 1
ATOM 796 C C . GLN A 1 102 ? 4.678 -4.759 11.587 1.00 95.88 102 GLN A C 1
ATOM 798 O O . GLN A 1 102 ? 5.283 -3.945 12.288 1.00 95.88 102 GLN A O 1
ATOM 803 N N . LEU A 1 103 ? 3.604 -4.402 10.875 1.00 93.81 103 LEU A N 1
ATOM 804 C CA . LEU A 1 103 ? 3.050 -3.052 10.914 1.00 93.81 103 LEU A CA 1
ATOM 805 C C . LEU A 1 103 ? 2.463 -2.772 12.294 1.00 93.81 103 LEU A C 1
ATOM 807 O O . LEU A 1 103 ? 1.660 -3.550 12.800 1.00 93.81 103 LEU A O 1
ATOM 811 N N . LYS A 1 104 ? 2.828 -1.634 12.877 1.00 91.44 104 LYS A N 1
ATOM 812 C CA . LYS A 1 104 ? 2.251 -1.154 14.143 1.00 91.44 104 LYS A CA 1
ATOM 813 C C . LYS A 1 104 ? 1.144 -0.138 13.921 1.00 91.44 104 LYS A C 1
ATOM 815 O O . LYS A 1 104 ? 0.212 -0.058 14.712 1.00 91.44 104 LYS A O 1
ATOM 820 N N . THR A 1 105 ? 1.262 0.620 12.838 1.00 87.38 105 THR A N 1
ATOM 821 C CA . THR A 1 105 ? 0.375 1.720 12.481 1.00 87.38 105 THR A CA 1
ATOM 822 C C . THR A 1 105 ? 0.195 1.740 10.964 1.00 87.38 105 THR A C 1
ATOM 824 O O . THR A 1 105 ? 0.978 1.145 10.216 1.00 87.38 105 THR A O 1
ATOM 827 N N . ILE A 1 106 ? -0.845 2.423 10.502 1.00 86.56 106 ILE A N 1
ATOM 828 C CA . ILE A 1 106 ? -1.101 2.682 9.086 1.00 86.56 106 ILE A CA 1
ATOM 829 C C . ILE A 1 106 ? -1.466 4.159 8.988 1.00 86.56 106 ILE A C 1
ATOM 831 O O . ILE A 1 106 ? -2.439 4.542 9.613 1.00 86.56 106 ILE A O 1
ATOM 835 N N . PRO A 1 107 ? -0.742 5.013 8.256 1.00 86.12 107 PRO A N 1
ATOM 836 C CA . PRO A 1 107 ? -1.141 6.404 8.094 1.00 86.12 107 PRO A CA 1
ATOM 837 C C . PRO A 1 107 ? -2.445 6.468 7.299 1.00 86.12 107 PRO A C 1
ATOM 839 O O . PRO A 1 107 ? -2.496 5.975 6.172 1.00 86.12 107 PRO A O 1
ATOM 842 N N . GLY A 1 108 ? -3.497 7.078 7.844 1.00 74.19 108 GLY A N 1
ATOM 843 C CA . GLY A 1 108 ? -4.780 7.147 7.126 1.00 74.19 108 GLY A CA 1
ATOM 844 C C . GLY A 1 108 ? -4.719 7.914 5.806 1.00 74.19 108 GLY A C 1
ATOM 845 O O . GLY A 1 108 ? -5.463 7.624 4.869 1.00 74.19 108 GLY A O 1
ATOM 846 N N . ASP A 1 109 ? -3.772 8.844 5.676 1.00 84.25 109 ASP A N 1
ATOM 847 C CA . ASP A 1 109 ? -3.546 9.594 4.445 1.00 84.25 109 ASP A CA 1
ATOM 848 C C . ASP A 1 109 ? -2.796 8.809 3.358 1.00 84.25 109 ASP A C 1
ATOM 850 O O . ASP A 1 109 ? -2.812 9.236 2.199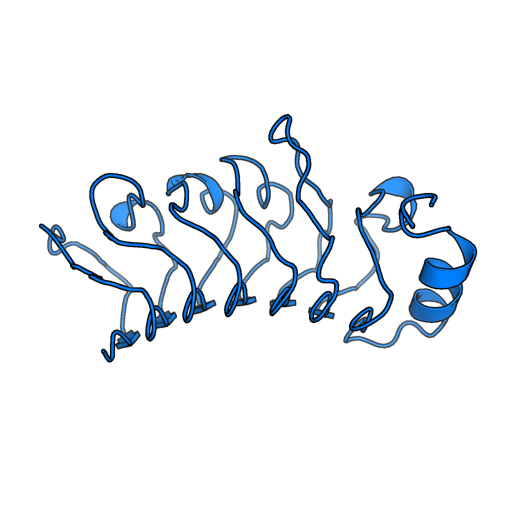 1.00 84.25 109 ASP A O 1
ATOM 854 N N . ALA A 1 110 ? -2.231 7.636 3.681 1.00 88.75 110 ALA A N 1
ATOM 855 C CA . ALA A 1 110 ? -1.519 6.773 2.734 1.00 88.75 110 ALA A CA 1
ATOM 856 C C . ALA A 1 110 ? -2.387 6.300 1.555 1.00 88.75 110 ALA A C 1
ATOM 858 O O . ALA A 1 110 ? -1.846 5.875 0.532 1.00 88.75 110 ALA A O 1
ATOM 859 N N . PHE A 1 111 ? -3.716 6.390 1.684 1.00 89.19 111 PHE A N 1
ATOM 860 C CA . PHE A 1 111 ? -4.682 5.905 0.694 1.00 89.19 111 PHE A CA 1
ATOM 861 C C . PHE A 1 111 ? -5.559 7.002 0.077 1.00 89.19 111 PHE A C 1
ATOM 863 O O . PHE A 1 111 ? -6.403 6.704 -0.764 1.00 89.19 111 PHE A O 1
ATOM 870 N N . ASN A 1 112 ? -5.337 8.278 0.416 1.00 87.31 112 ASN A N 1
ATOM 871 C CA . ASN A 1 112 ? -6.152 9.405 -0.071 1.00 87.31 112 ASN A CA 1
ATOM 872 C C . ASN A 1 112 ? -6.074 9.624 -1.595 1.00 87.31 112 ASN A C 1
ATOM 874 O O . ASN A 1 112 ? -6.849 10.395 -2.160 1.00 87.31 112 ASN A O 1
ATOM 878 N N . ARG A 1 113 ? -5.097 9.011 -2.271 1.00 90.44 113 ARG A N 1
ATOM 879 C CA . ARG A 1 113 ? -4.881 9.124 -3.724 1.00 90.44 113 ARG A CA 1
ATOM 880 C C . ARG A 1 113 ? -5.377 7.900 -4.494 1.00 90.44 113 ARG A C 1
ATOM 882 O O . ARG A 1 113 ? -5.212 7.845 -5.712 1.00 90.44 113 ARG A O 1
ATOM 889 N N . ASN A 1 114 ? -5.958 6.929 -3.798 1.00 91.19 114 ASN A N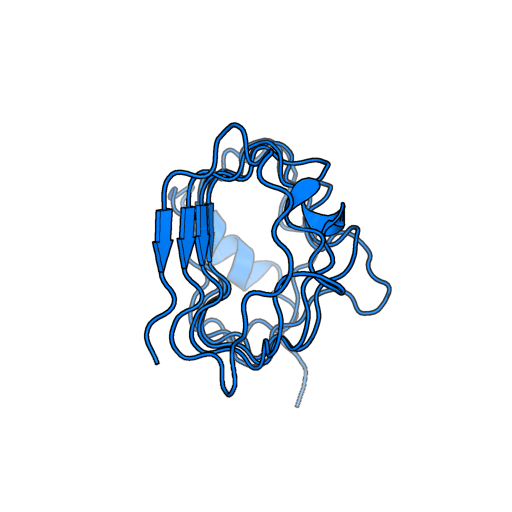 1
ATOM 890 C CA . ASN A 1 114 ? -6.312 5.624 -4.333 1.00 91.19 114 ASN A CA 1
ATOM 891 C C . ASN A 1 114 ? -7.817 5.384 -4.182 1.00 91.19 114 ASN A C 1
ATOM 893 O O . ASN A 1 114 ? -8.491 5.995 -3.358 1.00 91.19 114 ASN A O 1
ATOM 897 N N . GLN A 1 115 ? -8.340 4.439 -4.956 1.00 90.19 115 GLN A N 1
ATOM 898 C CA . GLN A 1 115 ? -9.712 3.952 -4.816 1.00 90.19 115 GLN A CA 1
ATOM 899 C C . GLN A 1 115 ? -9.701 2.641 -4.029 1.00 90.19 115 GLN A C 1
ATOM 901 O O . GLN A 1 115 ? -10.173 1.620 -4.526 1.00 90.19 115 GLN A O 1
ATOM 906 N N . LEU A 1 116 ? -9.078 2.625 -2.848 1.00 93.62 116 LEU A N 1
ATOM 907 C CA . LEU A 1 116 ? -8.882 1.383 -2.105 1.00 93.62 116 LEU A CA 1
ATOM 908 C C . LEU A 1 116 ? -10.216 0.898 -1.518 1.00 93.62 116 LEU A C 1
ATOM 910 O O . LEU A 1 116 ? -10.811 1.597 -0.708 1.00 93.62 116 LEU A O 1
ATOM 914 N N . HIS A 1 117 ? -10.656 -0.297 -1.921 1.00 94.38 117 HIS A N 1
ATOM 915 C CA . HIS A 1 117 ? -11.903 -0.926 -1.468 1.00 94.38 117 HIS A CA 1
ATOM 916 C C . HIS A 1 117 ? -11.646 -2.038 -0.448 1.00 94.38 117 HIS A C 1
ATOM 918 O O . HIS A 1 117 ? -12.435 -2.215 0.476 1.00 94.38 117 HIS A O 1
ATOM 924 N N . TYR A 1 118 ? -10.551 -2.783 -0.609 1.00 95.12 118 TYR A N 1
ATOM 925 C CA . TYR A 1 118 ? -10.240 -3.964 0.192 1.00 95.12 118 TYR A CA 1
ATOM 926 C C . TYR A 1 118 ? -8.847 -3.821 0.803 1.00 95.12 118 TYR A C 1
ATOM 928 O O . TYR A 1 118 ? -7.850 -3.782 0.075 1.00 95.12 118 TYR A O 1
ATOM 936 N N . LEU A 1 119 ? -8.780 -3.767 2.134 1.00 94.38 119 LEU A N 1
ATOM 937 C CA . LEU A 1 119 ? -7.528 -3.705 2.884 1.00 94.38 119 LEU A CA 1
ATOM 938 C C . LEU A 1 119 ? -7.402 -4.917 3.812 1.00 94.38 119 LEU A C 1
ATOM 940 O O . LEU A 1 119 ? -8.220 -5.123 4.707 1.00 94.38 119 LEU A O 1
ATOM 944 N N . MET A 1 120 ? -6.347 -5.704 3.617 1.00 95.81 120 MET A N 1
ATOM 945 C CA . MET A 1 120 ? -6.013 -6.849 4.463 1.00 95.81 120 MET A CA 1
ATOM 946 C C . MET A 1 120 ? -4.719 -6.557 5.218 1.00 95.81 120 MET A C 1
ATOM 948 O O . MET A 1 120 ? -3.660 -6.389 4.621 1.00 95.81 120 MET A O 1
ATOM 952 N N . VAL A 1 121 ? -4.818 -6.471 6.540 1.00 94.12 12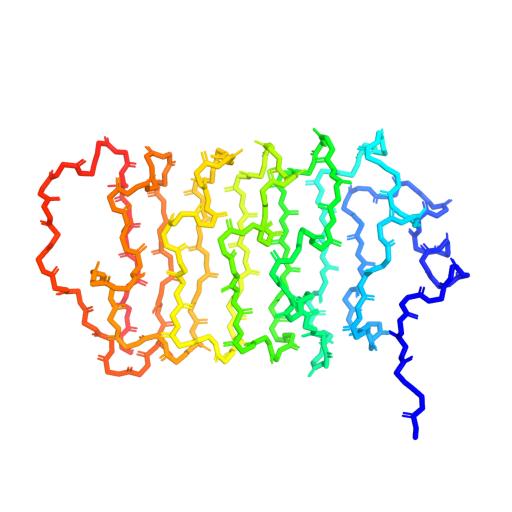1 VAL A N 1
ATOM 953 C CA . VAL A 1 121 ? -3.728 -6.122 7.469 1.00 94.12 121 VAL A CA 1
ATOM 954 C C . VAL A 1 121 ? -3.716 -7.062 8.676 1.00 94.12 121 VAL A C 1
ATOM 956 O O . VAL A 1 121 ? -3.189 -6.738 9.739 1.00 94.12 121 VAL A O 1
ATOM 959 N N . GLY A 1 122 ? -4.318 -8.244 8.535 1.00 93.81 122 GLY A N 1
ATOM 960 C CA . GLY A 1 122 ? -4.335 -9.256 9.585 1.00 93.81 122 GLY A CA 1
ATOM 961 C C . GLY A 1 122 ? -2.942 -9.800 9.907 1.00 93.81 122 GLY A C 1
ATOM 962 O O . GLY A 1 122 ? -2.057 -9.786 9.057 1.00 93.81 122 GLY A O 1
ATOM 963 N N . GLY A 1 123 ? -2.732 -10.278 11.132 1.00 94.19 123 GLY A N 1
ATOM 964 C CA . GLY A 1 123 ? -1.444 -10.828 11.566 1.00 94.19 123 GLY A CA 1
ATOM 965 C C . GLY A 1 123 ? -0.305 -9.804 11.596 1.00 94.19 123 GLY A C 1
ATOM 966 O O . GLY A 1 123 ? 0.829 -10.172 11.308 1.00 94.19 123 GLY A O 1
ATOM 967 N N . ASN A 1 124 ? -0.615 -8.535 11.870 1.00 94.56 124 ASN A N 1
ATOM 968 C CA . ASN A 1 124 ? 0.358 -7.472 12.124 1.00 94.56 124 ASN A CA 1
ATOM 969 C C . ASN A 1 124 ? 0.417 -7.154 13.639 1.00 94.56 124 ASN A C 1
ATOM 971 O O . ASN A 1 124 ? -0.109 -7.895 14.473 1.00 94.56 124 ASN A O 1
ATOM 975 N N . GLU A 1 125 ? 1.055 -6.044 14.011 1.00 92.94 125 GLU A N 1
ATOM 976 C CA . GLU A 1 125 ? 1.171 -5.540 15.386 1.00 92.94 125 GLU A CA 1
ATOM 977 C C . GLU A 1 125 ? 0.294 -4.293 15.622 1.00 92.94 125 GLU A C 1
ATOM 979 O O . GLU A 1 125 ? 0.591 -3.462 16.485 1.00 92.94 125 GLU A O 1
ATOM 984 N N . ILE A 1 126 ? -0.789 -4.142 14.852 1.00 88.88 126 ILE A N 1
ATOM 985 C CA . ILE A 1 126 ? -1.671 -2.971 14.906 1.00 88.88 126 ILE A CA 1
ATOM 986 C C . ILE A 1 126 ? -2.564 -3.068 16.138 1.00 88.88 126 ILE A C 1
ATOM 988 O O . ILE A 1 126 ? -3.512 -3.848 16.185 1.00 88.88 126 ILE A O 1
ATOM 992 N N . ARG A 1 127 ? -2.295 -2.249 17.152 1.00 85.38 127 ARG A N 1
ATOM 993 C CA . ARG A 1 127 ? -3.056 -2.299 18.411 1.00 85.38 127 ARG A CA 1
ATOM 994 C C . ARG A 1 127 ? -4.376 -1.547 18.345 1.00 85.38 127 ARG A C 1
ATOM 996 O O . ARG A 1 127 ? -5.323 -1.901 19.045 1.00 85.38 127 ARG A O 1
ATOM 1003 N N . GLN A 1 128 ? -4.437 -0.480 17.558 1.00 76.38 128 GLN A N 1
ATOM 1004 C CA . GLN A 1 128 ? -5.573 0.433 17.556 1.00 76.38 128 GLN A CA 1
ATOM 1005 C C . GLN A 1 128 ? -5.890 0.898 16.144 1.00 76.38 128 GLN A C 1
ATOM 1007 O O . GLN A 1 128 ? -5.008 1.237 15.360 1.00 76.38 128 GLN A O 1
ATOM 1012 N N . ILE A 1 129 ? -7.180 0.935 15.851 1.00 71.44 129 ILE A N 1
ATOM 1013 C CA . ILE A 1 129 ? -7.739 1.610 14.689 1.00 71.44 129 ILE A CA 1
ATOM 1014 C C . ILE A 1 129 ? -8.529 2.785 15.220 1.00 71.44 129 ILE A C 1
ATOM 1016 O O . ILE A 1 129 ? -9.346 2.552 16.109 1.00 71.44 129 ILE A O 1
ATOM 1020 N N . ASN A 1 130 ? -8.283 3.993 14.691 1.00 62.38 130 ASN A N 1
ATOM 1021 C CA . ASN A 1 130 ? -8.729 5.206 15.369 1.00 62.38 130 ASN A CA 1
ATOM 1022 C C . ASN A 1 130 ? -7.821 6.412 15.278 1.00 62.38 130 ASN A C 1
ATOM 1024 O O . ASN A 1 130 ? -7.873 7.188 14.335 1.00 62.38 130 ASN A O 1
ATOM 1028 N N . ASP A 1 131 ? -6.967 6.526 16.287 1.00 63.97 131 ASP A N 1
ATOM 1029 C CA . ASP A 1 131 ? -6.107 7.684 16.489 1.00 63.97 131 ASP A CA 1
ATOM 1030 C C . ASP A 1 131 ? -5.024 7.775 15.407 1.00 63.97 131 ASP A C 1
ATOM 1032 O O . ASP A 1 131 ? -4.766 8.836 14.839 1.00 63.97 131 ASP A O 1
ATOM 1036 N N . GLU A 1 132 ? -4.403 6.637 15.083 1.00 61.34 132 GLU A N 1
ATOM 1037 C CA . GLU A 1 132 ? -3.256 6.575 14.170 1.00 61.34 132 GLU A CA 1
ATOM 1038 C C . GLU A 1 132 ? -3.666 6.263 12.724 1.00 61.34 132 GLU A C 1
ATOM 1040 O O . GLU A 1 132 ? -3.033 6.748 11.786 1.00 61.34 132 GLU A O 1
ATOM 1045 N N . MET A 1 133 ? -4.742 5.482 12.545 1.00 71.94 133 MET A N 1
ATOM 1046 C CA . MET A 1 133 ? -5.180 5.010 11.227 1.00 71.94 133 MET A CA 1
ATOM 1047 C C . MET A 1 133 ? -6.115 5.935 10.475 1.00 71.94 133 MET A C 1
ATOM 1049 O O . MET A 1 133 ? -6.207 5.785 9.261 1.00 71.94 133 MET A O 1
ATOM 1053 N N . LYS A 1 134 ? -6.792 6.862 11.163 1.00 74.94 134 LYS A N 1
ATOM 1054 C CA . LYS A 1 134 ? -7.741 7.808 10.560 1.00 74.94 134 LYS A CA 1
ATOM 1055 C C . LYS A 1 134 ? -8.618 7.162 9.481 1.00 74.94 134 LYS A C 1
ATOM 1057 O O . LYS A 1 134 ? -8.669 7.635 8.348 1.00 74.94 134 LYS A O 1
ATOM 1062 N N . LEU A 1 135 ? -9.246 6.020 9.788 1.00 75.25 135 LEU A N 1
ATOM 1063 C CA . LEU A 1 135 ? -10.017 5.259 8.794 1.00 75.25 135 LEU A CA 1
ATOM 1064 C C . LEU A 1 135 ? -11.096 6.109 8.112 1.00 75.25 135 LEU A C 1
ATOM 1066 O O . LEU A 1 135 ? -11.471 5.816 6.981 1.00 75.25 135 LEU A O 1
ATOM 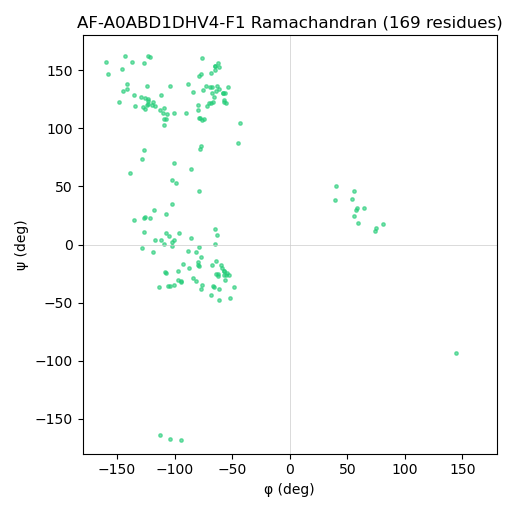1070 N N . GLU A 1 136 ? -11.585 7.155 8.775 1.00 73.00 136 GLU A N 1
ATOM 1071 C CA . GLU A 1 136 ? -12.532 8.125 8.232 1.00 73.00 136 GLU A CA 1
ATOM 1072 C C . GLU A 1 136 ? -12.035 8.821 6.952 1.00 73.00 136 GLU A C 1
ATOM 1074 O O . GLU A 1 136 ? -12.843 9.289 6.150 1.00 73.00 136 GLU A O 1
ATOM 1079 N N . THR A 1 137 ? -10.720 8.867 6.703 1.00 77.25 137 THR A N 1
ATOM 1080 C CA . THR A 1 137 ? -10.168 9.412 5.452 1.00 77.25 137 THR A CA 1
ATOM 1081 C C . THR A 1 137 ? -10.245 8.419 4.292 1.00 77.25 137 THR A C 1
ATOM 1083 O O . THR A 1 137 ? -10.147 8.814 3.130 1.00 77.25 137 THR A O 1
ATOM 1086 N N . MET A 1 138 ? -10.479 7.133 4.565 1.00 82.56 138 MET A N 1
ATOM 1087 C CA . MET A 1 138 ? -10.545 6.069 3.564 1.00 82.56 138 MET A CA 1
ATOM 1088 C C . MET A 1 138 ? -11.950 5.944 2.958 1.00 82.56 138 MET A C 1
ATOM 1090 O O . MET A 1 138 ? -12.624 4.926 3.090 1.00 82.56 138 MET A O 1
ATOM 1094 N N . GLN A 1 139 ? -12.387 6.985 2.247 1.00 81.25 139 GLN A N 1
ATOM 1095 C CA . GLN A 1 139 ? -13.771 7.153 1.769 1.00 81.25 139 GLN A CA 1
ATOM 1096 C C . GLN A 1 139 ? -14.294 6.035 0.850 1.00 81.25 139 GLN A C 1
ATOM 1098 O O . GLN A 1 139 ? -15.504 5.885 0.697 1.00 81.25 139 GLN A O 1
ATOM 1103 N N . HIS A 1 140 ? -13.410 5.259 0.223 1.00 88.31 140 HIS A N 1
ATOM 1104 C CA . HIS A 1 140 ? -13.773 4.170 -0.691 1.00 88.31 140 HIS A CA 1
ATOM 1105 C C . HIS A 1 140 ? -13.667 2.775 -0.066 1.00 88.31 140 HIS A C 1
ATOM 1107 O O . HIS A 1 140 ? -13.955 1.792 -0.748 1.00 88.31 140 HIS A O 1
ATOM 1113 N N . LEU A 1 141 ? -13.245 2.673 1.198 1.00 88.44 141 LEU A N 1
ATOM 1114 C CA . LEU A 1 141 ? -13.009 1.387 1.837 1.00 88.44 141 LEU A CA 1
ATOM 1115 C C . LEU A 1 141 ? -14.338 0.671 2.091 1.00 88.44 141 LEU A C 1
ATOM 1117 O O . LEU A 1 141 ? -15.197 1.175 2.806 1.00 88.44 141 LEU A O 1
ATOM 1121 N N . VAL A 1 142 ? -14.466 -0.524 1.520 1.00 90.88 142 VAL A N 1
ATOM 1122 C CA . VAL A 1 142 ? -15.636 -1.403 1.651 1.00 90.88 142 VAL A CA 1
ATOM 1123 C C . VAL A 1 142 ? -15.374 -2.499 2.674 1.00 90.88 142 VAL A C 1
ATOM 1125 O O . VAL A 1 142 ? -16.272 -2.899 3.414 1.00 90.88 142 VAL A O 1
ATOM 1128 N N . MET A 1 143 ? -14.133 -2.982 2.740 1.00 90.19 143 MET A N 1
ATOM 1129 C CA . MET A 1 143 ? -13.762 -4.093 3.599 1.00 90.19 143 MET A CA 1
ATOM 1130 C C . MET A 1 143 ? -12.393 -3.904 4.242 1.00 90.19 143 MET A C 1
ATOM 1132 O O . MET A 1 143 ? -11.399 -3.618 3.568 1.00 90.19 143 MET A O 1
ATOM 1136 N N . LEU A 1 144 ? -12.351 -4.178 5.545 1.00 89.69 144 LEU A N 1
ATOM 1137 C CA . LEU A 1 144 ? -11.132 -4.250 6.333 1.00 89.69 144 LEU A CA 1
ATOM 1138 C C . LEU A 1 144 ? -10.997 -5.612 7.024 1.00 89.69 144 LEU A C 1
ATOM 1140 O O . LEU A 1 144 ? -11.818 -5.978 7.865 1.00 89.69 144 LEU A O 1
ATOM 1144 N N . ALA A 1 145 ? -9.916 -6.334 6.735 1.00 91.12 145 ALA A N 1
ATOM 1145 C CA . ALA A 1 145 ? -9.543 -7.551 7.450 1.00 91.12 145 ALA A CA 1
ATOM 1146 C C . ALA A 1 145 ? -8.322 -7.289 8.342 1.00 91.12 145 ALA A C 1
ATOM 1148 O O . ALA A 1 145 ? -7.203 -7.160 7.850 1.00 91.12 145 ALA A O 1
ATOM 1149 N N . ALA A 1 146 ? -8.528 -7.241 9.659 1.00 89.50 146 ALA A N 1
ATOM 1150 C CA . ALA A 1 146 ? -7.496 -6.922 10.653 1.00 89.50 146 ALA A CA 1
ATOM 1151 C C . ALA A 1 146 ? -7.377 -7.992 11.757 1.00 89.50 146 ALA A C 1
ATOM 1153 O O . ALA A 1 146 ? -6.896 -7.724 12.856 1.00 89.50 146 ALA A O 1
ATOM 1154 N N . SER A 1 147 ? -7.817 -9.222 11.483 1.00 88.75 147 SER A N 1
ATOM 1155 C CA . SER A 1 147 ? -7.754 -10.335 12.445 1.00 88.75 147 SER A CA 1
ATOM 1156 C C . SER A 1 147 ? -6.314 -10.733 12.778 1.00 88.75 147 SER A C 1
ATOM 1158 O O . SER A 1 147 ? -5.430 -10.611 11.936 1.00 88.75 147 SER A O 1
ATOM 1160 N N . GLY A 1 148 ? -6.064 -11.235 13.988 1.00 87.88 148 GLY A N 1
ATOM 1161 C CA . GLY A 1 148 ? -4.719 -11.659 14.402 1.00 87.88 148 GLY A CA 1
ATOM 1162 C C . GLY A 1 148 ? -3.748 -10.514 14.716 1.00 87.88 148 GLY A C 1
ATOM 1163 O O . GLY A 1 148 ? -2.550 -10.754 14.805 1.00 87.88 148 GLY A O 1
ATOM 1164 N N . ASN A 1 149 ? -4.246 -9.285 14.881 1.00 86.12 149 ASN A N 1
ATOM 1165 C CA . ASN A 1 149 ? -3.487 -8.209 15.512 1.00 86.12 149 ASN A CA 1
ATOM 1166 C C . ASN A 1 149 ? -3.632 -8.298 17.043 1.00 86.12 149 ASN A C 1
ATOM 1168 O O . ASN A 1 149 ? -4.743 -8.443 17.562 1.00 86.12 149 ASN A O 1
ATOM 1172 N N . VAL A 1 150 ? -2.516 -8.232 17.771 1.00 78.69 150 VAL A N 1
ATOM 1173 C CA . VAL A 1 150 ? -2.495 -8.389 19.238 1.00 78.69 150 VAL A CA 1
ATOM 1174 C C . VAL A 1 150 ? -3.086 -7.155 19.922 1.00 78.69 150 VAL A C 1
ATOM 1176 O O . VAL A 1 150 ? -2.776 -6.026 19.550 1.00 78.69 150 VAL A O 1
ATOM 1179 N N . ASP A 1 151 ? -3.926 -7.373 20.939 1.00 76.12 151 ASP A N 1
ATOM 1180 C CA . ASP A 1 151 ? -4.597 -6.318 21.717 1.00 76.12 151 ASP A CA 1
ATOM 1181 C C . ASP A 1 151 ? -5.424 -5.330 20.878 1.00 76.12 151 ASP A C 1
ATOM 1183 O O . ASP A 1 151 ? -5.684 -4.207 21.312 1.00 76.12 151 ASP A O 1
ATOM 1187 N N . PHE A 1 152 ? -5.867 -5.771 19.698 1.00 73.50 152 PHE A N 1
ATOM 1188 C CA . PHE A 1 152 ? -6.617 -4.962 18.751 1.00 73.50 152 PHE A CA 1
ATOM 1189 C C . PHE A 1 152 ? -7.894 -4.376 19.371 1.00 73.50 152 PHE A C 1
ATOM 1191 O O . PHE A 1 152 ? -8.776 -5.107 19.842 1.00 73.50 152 PHE A O 1
ATOM 1198 N N . LYS A 1 153 ? -8.007 -3.044 19.335 1.00 72.12 153 LYS A N 1
ATOM 1199 C CA . LYS A 1 153 ? -9.186 -2.280 19.761 1.00 72.12 153 LYS A CA 1
ATOM 1200 C C . LYS A 1 153 ? -9.681 -1.382 18.630 1.00 72.12 153 LYS A C 1
ATOM 1202 O O . LYS A 1 153 ? -8.899 -0.685 17.989 1.00 72.12 153 LYS A O 1
ATOM 1207 N N . LEU A 1 154 ? -10.998 -1.373 18.449 1.00 70.00 154 LEU A N 1
ATOM 1208 C CA . LEU A 1 154 ? -11.712 -0.332 17.714 1.00 70.00 154 LEU A CA 1
ATOM 1209 C C . LEU A 1 154 ? -12.092 0.732 18.751 1.00 70.00 154 LEU A C 1
ATOM 1211 O O . LEU A 1 154 ? -12.854 0.408 19.666 1.00 70.00 154 LEU A O 1
ATOM 1215 N N . MET A 1 155 ? -11.525 1.939 18.684 1.00 65.88 155 MET A N 1
ATOM 1216 C CA . MET A 1 155 ? -12.013 3.062 19.503 1.00 65.88 155 MET A CA 1
ATOM 1217 C C . MET A 1 155 ? -13.025 3.886 18.695 1.00 65.88 155 MET A C 1
ATOM 1219 O O . MET A 1 155 ? -13.541 3.381 17.706 1.00 65.88 155 MET A O 1
ATOM 1223 N N . GLU A 1 156 ? -13.412 5.074 19.146 1.00 57.53 156 GLU A N 1
ATOM 1224 C CA . GLU A 1 156 ? -14.511 5.916 18.638 1.00 57.53 156 GLU A CA 1
ATOM 1225 C C . GLU A 1 156 ? -14.578 6.056 17.103 1.00 57.53 156 GLU A C 1
ATOM 1227 O O . GLU A 1 156 ? -14.029 6.974 16.498 1.00 57.53 156 GLU A O 1
ATOM 1232 N N . LEU A 1 157 ? -15.267 5.126 16.440 1.00 58.06 157 LEU A N 1
ATOM 1233 C CA . LEU A 1 157 ? -15.599 5.235 15.024 1.00 58.06 157 LEU A CA 1
ATOM 1234 C C . LEU A 1 157 ? -16.725 6.267 14.939 1.00 58.06 157 LEU A C 1
ATOM 1236 O O . LEU A 1 157 ? -17.846 5.981 15.366 1.00 58.06 157 LEU A O 1
ATOM 1240 N N . SER A 1 158 ? -16.445 7.475 14.433 1.00 54.06 158 SER A N 1
ATOM 1241 C CA . SER A 1 158 ? -17.537 8.376 14.062 1.00 54.06 158 SER A CA 1
ATOM 1242 C C . SER A 1 158 ? -18.396 7.630 13.036 1.00 54.06 158 SER A C 1
ATOM 1244 O O . SER A 1 158 ? -17.880 7.000 12.118 1.00 54.06 158 SER A O 1
ATOM 1246 N N . LEU A 1 159 ? -19.711 7.598 13.247 1.00 48.22 159 LEU A N 1
ATOM 1247 C CA . LEU A 1 159 ? -20.664 6.732 12.535 1.00 48.22 159 LEU A CA 1
ATOM 1248 C C . LEU A 1 159 ? -20.803 7.021 11.021 1.00 48.22 159 LEU A C 1
ATOM 1250 O O . LEU A 1 159 ? -21.724 6.511 10.393 1.00 48.22 159 LEU A O 1
ATOM 1254 N N . ASP A 1 160 ? -19.901 7.800 10.425 1.00 53.47 160 ASP A N 1
ATOM 1255 C CA . ASP A 1 160 ? -19.997 8.330 9.063 1.00 53.47 160 ASP A CA 1
ATOM 1256 C C . ASP A 1 160 ? -19.114 7.570 8.052 1.00 53.47 160 ASP A C 1
ATOM 1258 O O . ASP A 1 160 ? -18.572 8.127 7.095 1.00 53.47 160 ASP A O 1
ATOM 1262 N N . PHE A 1 161 ? -18.965 6.256 8.240 1.00 61.12 161 PHE A N 1
ATOM 1263 C CA . PHE A 1 161 ? -18.369 5.382 7.229 1.00 61.12 161 PHE A CA 1
ATOM 1264 C C . PHE A 1 161 ? -19.388 5.115 6.123 1.00 61.12 161 PHE A C 1
ATOM 1266 O O . PHE A 1 161 ? -20.083 4.104 6.145 1.00 61.12 161 PHE A O 1
ATOM 1273 N N . ALA A 1 162 ? -19.476 6.016 5.143 1.00 58.16 162 ALA A N 1
ATOM 1274 C CA . ALA A 1 162 ? -20.493 5.936 4.092 1.00 58.16 162 ALA A CA 1
ATOM 1275 C C . ALA A 1 162 ? -20.483 4.613 3.294 1.00 58.16 162 ALA A C 1
ATOM 1277 O O . ALA A 1 162 ? -21.521 4.228 2.765 1.00 58.16 162 ALA A O 1
ATOM 1278 N N . ASN A 1 163 ? -19.334 3.923 3.209 1.00 66.06 163 ASN A N 1
ATOM 1279 C CA . ASN A 1 163 ? -19.145 2.767 2.322 1.00 66.06 163 ASN A CA 1
ATOM 1280 C C . ASN A 1 163 ? -18.579 1.503 2.997 1.00 66.06 163 ASN A C 1
ATOM 1282 O O . ASN A 1 163 ? -18.426 0.492 2.316 1.00 66.06 163 ASN A O 1
ATOM 1286 N N . LEU A 1 164 ? -18.240 1.532 4.293 1.00 74.88 164 LEU A N 1
ATOM 1287 C CA . LEU A 1 164 ? -17.623 0.376 4.953 1.00 74.88 164 LEU A CA 1
ATOM 1288 C C . LEU A 1 164 ? -18.693 -0.662 5.291 1.00 74.88 164 LEU A C 1
ATOM 1290 O O . LEU A 1 164 ? -19.503 -0.470 6.194 1.00 74.88 164 LEU A O 1
ATOM 1294 N N . GLU A 1 165 ? -18.680 -1.779 4.575 1.00 76.69 165 GLU A N 1
ATOM 1295 C CA . GLU A 1 165 ? -19.687 -2.831 4.712 1.00 76.69 165 GLU A CA 1
ATOM 1296 C C . GLU A 1 165 ? -19.247 -3.928 5.686 1.00 76.69 165 GLU A C 1
ATOM 1298 O O . GLU A 1 165 ? -20.081 -4.541 6.356 1.00 76.69 165 GLU A O 1
ATOM 1303 N N . TRP A 1 166 ? -17.940 -4.202 5.775 1.00 75.19 166 TRP A N 1
ATOM 1304 C CA . TRP A 1 166 ? -17.439 -5.321 6.569 1.00 75.19 166 TRP A CA 1
ATOM 1305 C C . TRP A 1 166 ? -16.102 -5.049 7.253 1.00 75.19 166 TRP A C 1
ATOM 1307 O O . TRP A 1 166 ? -15.120 -4.641 6.630 1.00 75.19 166 TRP A O 1
ATOM 1317 N N . ILE A 1 167 ? -16.046 -5.373 8.544 1.00 79.19 167 ILE A N 1
ATOM 1318 C CA . ILE A 1 167 ? -14.819 -5.384 9.337 1.00 79.19 167 ILE A CA 1
ATOM 1319 C C . ILE A 1 167 ? -14.646 -6.778 9.939 1.00 79.19 167 ILE A C 1
ATOM 1321 O O . ILE A 1 167 ? -15.506 -7.258 10.681 1.00 79.19 167 ILE A O 1
ATOM 1325 N N . GLN A 1 168 ? -13.507 -7.413 9.670 1.00 78.00 168 GLN A N 1
ATOM 1326 C CA . GLN A 1 168 ? -13.141 -8.688 10.280 1.00 78.00 168 GLN A CA 1
ATOM 1327 C C . GLN A 1 168 ? -12.004 -8.533 11.275 1.00 78.00 168 GLN A C 1
ATOM 1329 O O . GLN A 1 168 ? -10.821 -8.519 10.922 1.00 78.00 168 GLN A O 1
ATOM 1334 N N . CYS A 1 169 ? -12.388 -8.545 12.545 1.00 70.19 169 CYS A N 1
ATOM 1335 C CA . CYS A 1 169 ? -11.487 -8.501 13.686 1.00 70.19 169 CYS A CA 1
ATOM 1336 C C . CYS A 1 169 ? -11.816 -9.681 14.605 1.00 70.19 169 CYS A C 1
ATOM 1338 O O . CYS A 1 169 ? -12.570 -9.544 15.566 1.00 70.19 169 CYS A O 1
ATOM 1340 N N . LYS A 1 170 ? -11.310 -10.874 14.275 1.00 63.47 170 LYS A N 1
ATOM 1341 C CA . LYS A 1 170 ? -11.303 -12.007 15.209 1.00 63.47 170 LYS A CA 1
ATOM 1342 C C . LYS A 1 170 ? -10.024 -11.953 16.049 1.00 63.47 170 LYS A C 1
ATOM 1344 O O . LYS A 1 170 ? -8.959 -11.644 15.507 1.00 63.47 170 LYS A O 1
ATOM 1349 N N . ARG A 1 171 ? -10.170 -12.220 17.352 1.00 51.22 171 ARG A N 1
ATOM 1350 C CA . ARG A 1 171 ? -9.044 -12.524 18.246 1.00 51.22 171 ARG A CA 1
ATOM 1351 C C . ARG A 1 171 ? -8.400 -13.843 17.848 1.00 51.22 171 ARG A C 1
ATOM 1353 O O . ARG A 1 171 ? -9.163 -14.742 17.425 1.00 51.22 171 ARG A O 1
#

Nearest PDB structures (foldseek):
  4rcw-assembly2_B  TM=7.817E-01  e=1.396E-02  Homo sapiens
  4y61-assembly1_B  TM=7.505E-01  e=7.806E-03  Mus musculus
  4rcw-assembly1_A  TM=7.569E-01  e=2.497E-02  Homo sapiens
  4rca-assembly1_B  TM=6.759E-01  e=1.472E-02  Homo sapiens
  3m19-assembly2_B  TM=6.036E-01  e=5.517E-02  Petromyzon marinus

Foldseek 3Di:
DDACQPDLVNLCVQPVVLDAARECAPVLHAAYDQVSVPQPRQHQHYEHANNQNHEFPPVQAARYAHPHHAYYAHANNQYADHHLHPCQRVQAHAYYHHDQYAYQADALNNPLNHLHAYYEHAQYQHQEDDPRNPVVSNQNHQEYEHENHPNHDYPDDPPPNVRHNYYHYDD